Protein A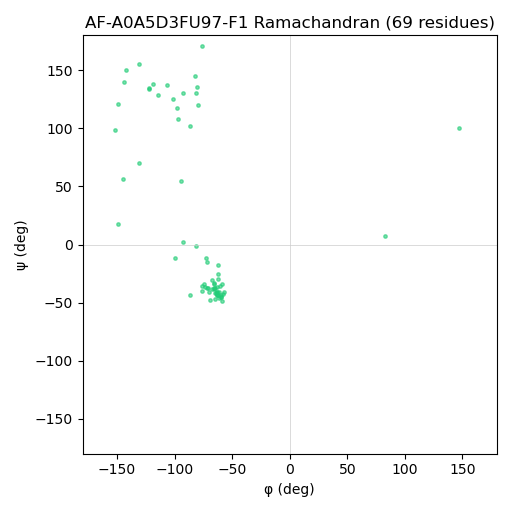F-A0A5D3FU97-F1 (afdb_monomer)

pLDDT: mean 75.17, std 11.54, range [46.22, 91.56]

Solvent-accessible surface area (backbone atoms only — not comparable to full-atom values): 4494 Å² total; per-residue (Å²): 133,61,66,70,59,52,51,54,49,50,43,69,78,37,71,72,43,52,72,46,69,47,100,87,70,47,84,42,78,46,75,78,62,100,43,68,69,63,41,47,54,53,38,34,74,75,35,54,66,59,32,53,50,50,52,50,52,59,59,55,61,71,64,77,80,81,84,83,84,82,131

Radius of gyration: 17.21 Å; Cα contacts (8 Å, |Δi|>4): 38; chains: 1; bounding box: 49×30×44 Å

Sequence (71 aa):
MNEAVALLLVQRLFPEWVITRDAHGNWRAAISSGDLDGLMTRLAAADPDAARRAVHLLTEGGRVSRTGRPG

Mean predicted aligned error: 11.12 Å

Organism: NCBI:txid2604572

Structure (mmCIF, N/CA/C/O backbone):
data_AF-A0A5D3FU97-F1
#
_entry.id   AF-A0A5D3FU97-F1
#
loop_
_atom_site.group_PDB
_atom_site.id
_atom_site.type_symbol
_atom_site.label_atom_id
_atom_site.label_alt_id
_atom_site.label_comp_id
_atom_site.label_asym_id
_atom_site.label_entity_id
_atom_site.label_seq_id
_atom_site.pdbx_PDB_ins_code
_atom_site.Cartn_x
_atom_site.Cartn_y
_atom_site.Cartn_z
_atom_site.occupancy
_atom_site.B_iso_or_equiv
_atom_site.auth_seq_id
_atom_site.auth_comp_id
_atom_site.auth_asym_id
_atom_site.auth_atom_id
_atom_site.pdbx_PDB_model_num
ATOM 1 N N . MET A 1 1 ? -3.294 -6.977 20.175 1.00 62.75 1 MET A N 1
ATOM 2 C CA . MET A 1 1 ? -3.682 -6.081 19.063 1.00 62.75 1 MET A CA 1
ATOM 3 C C . MET A 1 1 ? -4.565 -6.884 18.118 1.00 62.75 1 MET A C 1
ATOM 5 O O . MET A 1 1 ? -4.186 -8.006 17.816 1.00 62.75 1 MET A O 1
ATOM 9 N N . ASN A 1 2 ? -5.734 -6.385 17.712 1.00 86.69 2 ASN A N 1
ATOM 10 C CA . ASN A 1 2 ? -6.592 -7.100 16.760 1.00 86.69 2 ASN A CA 1
ATOM 11 C C . ASN A 1 2 ? -6.056 -6.873 15.334 1.00 86.69 2 ASN A C 1
ATOM 13 O O . ASN A 1 2 ? -5.966 -5.727 14.895 1.00 86.69 2 ASN A O 1
ATOM 17 N N . GLU A 1 3 ? -5.679 -7.947 14.639 1.00 80.88 3 GLU A N 1
ATOM 18 C CA . GLU A 1 3 ? -5.090 -7.903 13.291 1.00 80.88 3 GLU A CA 1
ATOM 19 C C . GLU A 1 3 ? -6.002 -7.184 12.287 1.00 80.88 3 GLU A C 1
ATOM 21 O O . GLU A 1 3 ? -5.537 -6.338 11.527 1.00 80.88 3 GLU A O 1
ATOM 26 N N . ALA A 1 4 ? -7.315 -7.417 12.357 1.00 81.50 4 ALA A N 1
ATOM 27 C CA . ALA A 1 4 ? -8.282 -6.754 11.486 1.00 81.50 4 ALA A CA 1
ATOM 28 C C . ALA A 1 4 ? -8.312 -5.233 11.705 1.00 81.50 4 ALA A C 1
ATOM 30 O O . ALA A 1 4 ? -8.434 -4.467 10.752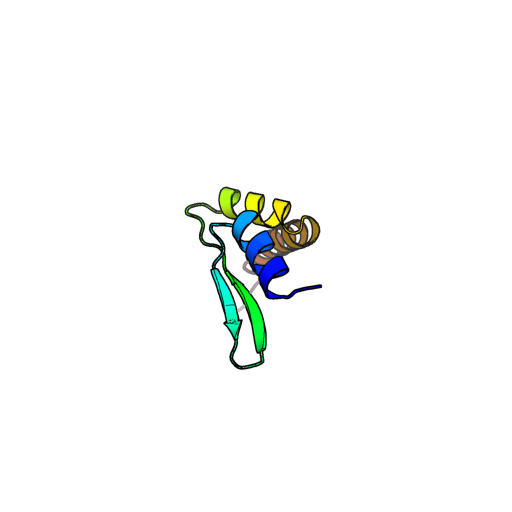 1.00 81.50 4 ALA A O 1
ATOM 31 N N . VAL A 1 5 ? -8.153 -4.787 12.956 1.00 83.12 5 VAL A N 1
ATOM 32 C CA . VAL A 1 5 ? -8.097 -3.357 13.296 1.00 83.12 5 VAL A CA 1
ATOM 33 C C . VAL A 1 5 ? -6.797 -2.736 12.793 1.00 83.12 5 VAL A C 1
ATOM 35 O O . VAL A 1 5 ? -6.827 -1.636 12.249 1.00 83.12 5 VAL A O 1
ATOM 38 N N . ALA A 1 6 ? -5.671 -3.442 12.927 1.00 82.19 6 ALA A N 1
ATOM 39 C CA . ALA A 1 6 ? -4.391 -2.982 12.397 1.00 82.19 6 ALA A CA 1
ATOM 40 C C . ALA A 1 6 ? -4.443 -2.829 10.867 1.00 82.19 6 ALA A C 1
ATOM 42 O O . ALA A 1 6 ? -4.062 -1.782 10.353 1.00 82.19 6 ALA A O 1
ATOM 43 N N . LEU A 1 7 ? -4.994 -3.812 10.148 1.00 80.94 7 LEU A N 1
ATOM 44 C CA . LEU A 1 7 ? -5.154 -3.748 8.692 1.00 80.94 7 LEU A CA 1
ATOM 45 C C . LEU A 1 7 ? -6.082 -2.611 8.260 1.00 80.94 7 LEU A C 1
ATOM 47 O O . LEU A 1 7 ? -5.738 -1.867 7.347 1.00 80.94 7 LEU A O 1
ATOM 51 N N . LEU A 1 8 ? -7.211 -2.419 8.950 1.00 83.88 8 LEU A N 1
ATOM 52 C CA . LEU A 1 8 ? -8.108 -1.284 8.711 1.00 83.88 8 LEU A CA 1
ATOM 53 C C . LEU A 1 8 ? -7.390 0.055 8.883 1.00 83.88 8 LEU A C 1
ATOM 55 O O . LEU A 1 8 ? -7.581 0.954 8.067 1.00 83.88 8 LEU A O 1
ATOM 59 N N . LEU A 1 9 ? -6.553 0.187 9.916 1.00 82.69 9 LEU A N 1
ATOM 60 C CA . LEU A 1 9 ? -5.790 1.407 10.166 1.00 82.69 9 LEU A CA 1
ATOM 61 C C . LEU A 1 9 ? -4.776 1.668 9.048 1.00 82.69 9 LEU A C 1
ATOM 63 O O . LEU A 1 9 ? -4.714 2.780 8.529 1.00 82.69 9 LEU A O 1
ATOM 67 N N . VAL A 1 10 ? -4.017 0.642 8.651 1.00 81.31 10 VAL A N 1
ATOM 68 C CA . VAL A 1 10 ? -3.009 0.756 7.588 1.00 81.31 10 VAL A CA 1
ATOM 69 C C . VAL A 1 10 ? -3.677 1.059 6.245 1.00 81.31 10 VAL A C 1
ATOM 71 O O . VAL A 1 10 ? -3.226 1.960 5.548 1.00 81.31 10 VAL A O 1
ATOM 74 N N . GLN A 1 11 ? -4.801 0.414 5.917 1.00 82.56 11 GLN A N 1
ATOM 75 C CA . GLN A 1 11 ? -5.584 0.719 4.713 1.00 82.56 11 GLN A CA 1
ATOM 76 C C . GLN A 1 11 ? -6.094 2.171 4.715 1.00 82.56 11 GLN A C 1
ATOM 78 O O . GLN A 1 11 ? -6.153 2.814 3.672 1.00 82.56 11 GLN A O 1
ATOM 83 N N . ARG A 1 12 ? -6.450 2.715 5.888 1.00 82.44 12 ARG A N 1
ATOM 84 C CA . ARG A 1 12 ? -6.891 4.112 6.044 1.00 82.44 12 ARG A CA 1
ATOM 85 C C . ARG A 1 12 ? -5.759 5.120 5.887 1.00 82.44 12 ARG A C 1
ATOM 87 O O . ARG A 1 12 ? -5.999 6.206 5.368 1.00 82.44 12 ARG A O 1
ATOM 94 N N . LEU A 1 13 ? -4.569 4.785 6.380 1.00 79.44 13 LEU A N 1
ATOM 95 C CA . LEU A 1 13 ? -3.371 5.620 6.268 1.00 79.44 13 LEU A CA 1
ATOM 96 C C . LEU A 1 13 ? -2.799 5.585 4.847 1.00 79.44 13 LEU A C 1
ATOM 98 O O . LEU A 1 13 ? -2.299 6.595 4.357 1.00 79.44 13 LEU A O 1
ATOM 102 N N . PHE A 1 14 ? -2.923 4.440 4.178 1.00 79.56 14 PHE A N 1
ATOM 103 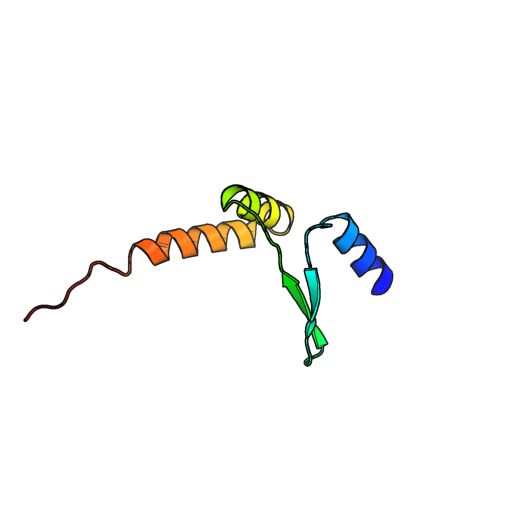C CA . PHE A 1 14 ? -2.363 4.187 2.859 1.00 79.56 14 PHE A CA 1
ATOM 104 C C . PHE A 1 14 ? -3.418 3.581 1.918 1.00 79.56 14 PHE A C 1
ATOM 106 O O 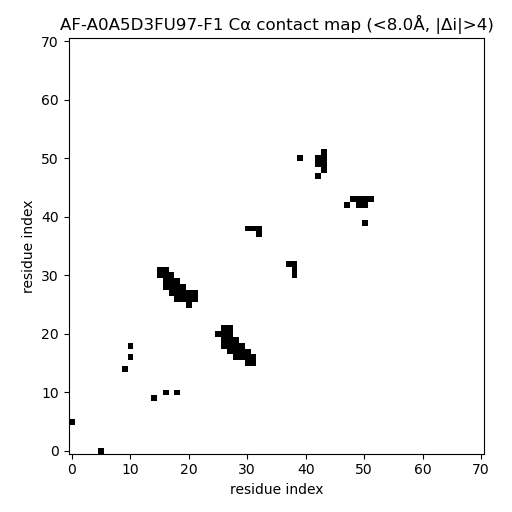. PHE A 1 14 ? -3.327 2.408 1.553 1.00 79.56 14 PHE A O 1
ATOM 113 N N . PRO A 1 15 ? -4.429 4.363 1.499 1.00 77.56 15 PRO A N 1
ATOM 114 C CA . PRO A 1 15 ? -5.532 3.858 0.676 1.00 77.56 15 PRO A CA 1
ATOM 115 C C . PRO A 1 15 ? -5.078 3.334 -0.692 1.00 77.56 15 PRO A C 1
ATOM 117 O O . PRO A 1 15 ? -5.659 2.389 -1.213 1.00 77.56 15 PRO A O 1
ATOM 120 N N . GLU A 1 16 ? -3.996 3.895 -1.231 1.00 77.44 16 GLU A N 1
ATOM 121 C CA . GLU A 1 16 ? -3.409 3.514 -2.522 1.00 77.44 16 GLU A CA 1
ATOM 122 C C . GLU A 1 16 ? -2.503 2.272 -2.438 1.00 77.44 16 GLU A C 1
ATOM 124 O O . GLU A 1 16 ? -1.899 1.869 -3.434 1.00 77.44 16 GLU A O 1
ATOM 129 N N . TRP A 1 17 ? -2.328 1.693 -1.245 1.00 84.44 17 TRP A N 1
ATOM 130 C CA . TRP A 1 17 ? -1.467 0.532 -1.053 1.00 84.44 17 TRP A CA 1
ATOM 131 C C . TRP A 1 17 ? -2.276 -0.754 -1.166 1.00 84.44 17 TRP A C 1
ATOM 133 O O . TRP A 1 17 ? -3.292 -0.963 -0.502 1.00 84.44 17 TRP A O 1
ATOM 143 N N . VAL A 1 18 ? -1.765 -1.665 -1.981 1.00 84.94 18 VAL A N 1
ATOM 144 C CA . VAL A 1 18 ? -2.252 -3.030 -2.103 1.00 84.94 18 VAL A CA 1
ATOM 145 C C . VAL A 1 18 ? -1.546 -3.869 -1.047 1.00 84.94 18 VAL A C 1
ATOM 147 O O . VAL A 1 18 ? -0.378 -4.231 -1.198 1.00 84.94 18 VAL A O 1
ATOM 150 N N . ILE A 1 19 ? -2.255 -4.157 0.042 1.00 84.25 19 ILE A N 1
ATOM 151 C CA . ILE A 1 19 ? -1.764 -4.991 1.138 1.00 84.25 19 ILE A CA 1
ATOM 152 C C . ILE A 1 19 ? -2.306 -6.400 0.930 1.00 84.25 19 ILE A C 1
ATOM 154 O O . ILE A 1 19 ? -3.513 -6.625 0.923 1.00 84.25 19 ILE A O 1
ATOM 158 N N . THR A 1 20 ? -1.413 -7.359 0.735 1.00 88.25 20 THR A 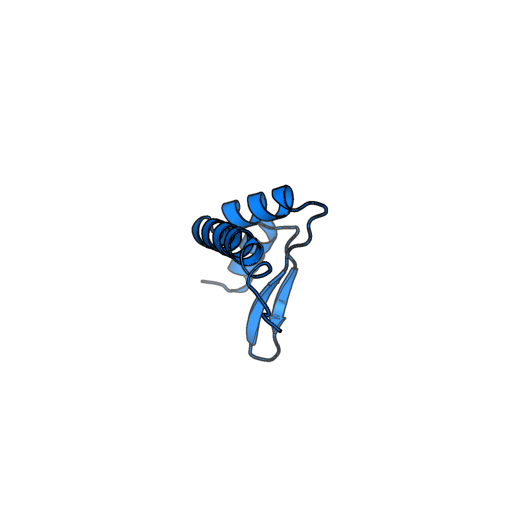N 1
ATOM 159 C CA . THR A 1 20 ? -1.764 -8.759 0.492 1.00 88.25 20 THR A CA 1
ATOM 160 C C . THR A 1 20 ? -0.955 -9.661 1.399 1.00 88.25 20 THR A C 1
ATOM 162 O O . THR A 1 20 ? 0.132 -9.307 1.857 1.00 88.25 20 THR A O 1
ATOM 165 N N . ARG A 1 21 ? -1.495 -10.846 1.665 1.00 88.75 21 ARG A N 1
ATOM 166 C CA . ARG A 1 21 ? -0.780 -11.894 2.379 1.00 88.75 21 ARG A CA 1
ATOM 167 C C . ARG A 1 21 ? -0.276 -12.910 1.366 1.00 88.75 21 ARG A C 1
ATOM 169 O O . ARG A 1 21 ? -1.056 -13.393 0.548 1.00 88.75 21 ARG A O 1
ATOM 176 N N . ASP A 1 22 ? 1.022 -13.187 1.382 1.00 88.81 22 ASP A N 1
ATOM 177 C CA . ASP A 1 22 ? 1.608 -14.175 0.482 1.00 88.81 22 ASP A CA 1
ATOM 178 C C . ASP A 1 22 ? 1.314 -15.613 0.941 1.00 88.81 22 ASP A C 1
ATOM 180 O O . ASP A 1 22 ? 0.808 -15.854 2.040 1.00 88.81 22 ASP A O 1
ATOM 184 N N . ALA A 1 23 ? 1.643 -16.587 0.089 1.00 89.81 23 ALA A N 1
ATOM 185 C CA . ALA A 1 23 ? 1.427 -18.008 0.368 1.00 89.81 23 ALA A CA 1
ATOM 186 C C . ALA A 1 23 ? 2.210 -18.528 1.590 1.00 89.81 23 ALA A C 1
ATOM 188 O O . ALA A 1 23 ? 1.873 -19.575 2.135 1.00 89.81 23 ALA A O 1
ATOM 189 N N . HIS A 1 24 ? 3.236 -17.799 2.036 1.00 91.56 24 HIS A N 1
ATOM 190 C CA . HIS A 1 24 ? 4.026 -18.117 3.225 1.00 91.56 24 HIS A CA 1
ATOM 191 C C . HIS A 1 24 ? 3.482 -17.429 4.484 1.00 91.56 24 HIS A C 1
ATOM 193 O O . HIS A 1 24 ? 4.048 -17.577 5.564 1.00 91.56 24 HIS A O 1
ATOM 199 N N . GLY A 1 25 ? 2.380 -16.687 4.362 1.00 86.94 25 GLY A N 1
ATOM 200 C CA . GLY A 1 25 ? 1.750 -15.983 5.466 1.00 86.94 25 GLY A CA 1
ATOM 201 C C . GLY A 1 25 ? 2.386 -14.633 5.792 1.00 86.94 25 GLY A C 1
ATOM 202 O O . GLY A 1 25 ? 1.970 -14.032 6.786 1.00 86.94 25 GLY A O 1
ATOM 203 N N . ASN A 1 26 ? 3.326 -14.140 4.978 1.00 86.81 26 ASN A N 1
ATOM 204 C CA . ASN A 1 26 ? 3.935 -12.825 5.161 1.00 86.81 26 ASN A CA 1
ATOM 205 C C . ASN A 1 26 ? 3.048 -11.728 4.576 1.00 86.81 26 ASN A C 1
ATOM 207 O O . ASN A 1 26 ? 2.424 -11.897 3.526 1.00 86.81 26 ASN A O 1
ATOM 211 N N . TRP A 1 27 ? 3.048 -10.569 5.227 1.00 83.62 27 TRP A N 1
ATOM 212 C CA . TRP A 1 27 ? 2.382 -9.377 4.718 1.00 83.62 27 TRP A CA 1
ATOM 213 C C . TRP A 1 27 ? 3.259 -8.664 3.691 1.00 83.62 27 TRP A C 1
ATOM 215 O O . TRP A 1 27 ? 4.438 -8.406 3.931 1.00 83.62 27 TRP A O 1
ATOM 225 N N . ARG A 1 28 ? 2.670 -8.337 2.542 1.00 82.19 28 ARG A N 1
ATOM 226 C CA . ARG A 1 28 ? 3.288 -7.566 1.465 1.00 82.19 28 ARG A CA 1
ATOM 227 C C . ARG A 1 28 ? 2.450 -6.332 1.191 1.00 82.19 28 ARG A C 1
ATOM 229 O O . ARG A 1 28 ? 1.236 -6.439 1.051 1.00 82.19 28 ARG A O 1
ATOM 236 N N . ALA A 1 29 ? 3.105 -5.186 1.075 1.00 82.56 29 ALA A N 1
ATOM 237 C CA . ALA A 1 29 ? 2.485 -3.951 0.623 1.00 82.56 29 ALA A CA 1
ATOM 238 C C . ALA A 1 29 ? 3.105 -3.541 -0.713 1.00 82.56 29 ALA A C 1
ATOM 240 O O . ALA A 1 29 ? 4.328 -3.485 -0.841 1.00 82.56 29 ALA A O 1
ATOM 241 N N . ALA A 1 30 ? 2.262 -3.268 -1.701 1.00 81.00 30 ALA A N 1
ATOM 242 C CA . ALA A 1 30 ? 2.660 -2.711 -2.983 1.00 81.00 30 ALA A CA 1
ATOM 243 C C . ALA A 1 30 ? 1.979 -1.356 -3.171 1.00 81.00 30 ALA A C 1
ATOM 245 O O . ALA A 1 30 ? 0.802 -1.197 -2.864 1.00 81.00 30 ALA A O 1
ATOM 246 N N . ILE A 1 31 ? 2.717 -0.381 -3.684 1.00 79.50 31 ILE A N 1
ATOM 247 C CA . ILE A 1 31 ? 2.226 0.967 -3.954 1.00 79.50 31 ILE A CA 1
ATOM 248 C C . ILE A 1 31 ? 2.434 1.269 -5.438 1.00 79.50 31 ILE A C 1
ATOM 250 O O . ILE A 1 31 ? 3.501 0.998 -5.985 1.00 79.50 31 ILE A O 1
ATOM 254 N N . SER A 1 32 ? 1.412 1.827 -6.086 1.00 75.69 32 SER A N 1
ATOM 255 C CA . SER A 1 32 ? 1.505 2.322 -7.461 1.00 75.69 32 SER A CA 1
ATOM 256 C C . SER A 1 32 ? 1.517 3.849 -7.459 1.00 75.69 32 SER A C 1
ATOM 258 O O . SER A 1 32 ? 0.780 4.485 -6.708 1.00 75.69 32 SER A O 1
ATOM 260 N N . SER A 1 33 ? 2.375 4.453 -8.278 1.00 77.44 33 SER A N 1
ATOM 261 C CA . SER A 1 33 ? 2.454 5.904 -8.454 1.00 77.44 33 SER A CA 1
ATOM 262 C C . SER A 1 33 ? 2.779 6.208 -9.909 1.00 77.44 33 SER A C 1
ATOM 264 O O . SER A 1 33 ? 3.603 5.524 -10.509 1.00 77.44 33 SER A O 1
ATOM 266 N N . GLY A 1 34 ? 2.151 7.245 -10.464 1.00 79.56 34 GLY A N 1
ATOM 267 C CA . GLY A 1 34 ? 2.447 7.714 -11.822 1.00 79.56 34 GLY A CA 1
ATOM 268 C C . GLY A 1 34 ? 3.801 8.419 -11.951 1.00 79.56 34 GLY A C 1
ATOM 269 O O . GLY A 1 34 ? 4.284 8.586 -13.063 1.00 79.56 34 GLY A O 1
ATOM 270 N N . ASP A 1 35 ? 4.405 8.813 -10.827 1.00 81.62 35 ASP A N 1
ATOM 271 C CA . ASP A 1 35 ? 5.699 9.493 -10.770 1.00 81.62 35 ASP A CA 1
ATOM 272 C C . ASP A 1 35 ? 6.540 9.015 -9.567 1.00 81.62 35 ASP A C 1
ATOM 274 O O . ASP A 1 35 ? 5.989 8.610 -8.529 1.00 81.62 35 ASP A O 1
ATOM 278 N N . LEU A 1 36 ? 7.868 9.054 -9.720 1.00 79.56 36 LEU A N 1
ATOM 279 C CA . LEU A 1 36 ? 8.849 8.611 -8.728 1.00 79.56 36 LEU A CA 1
ATOM 280 C C . LEU A 1 36 ? 8.875 9.503 -7.476 1.00 79.56 36 LEU A C 1
ATOM 282 O O . LEU A 1 36 ? 8.946 8.968 -6.371 1.00 79.56 36 LEU A O 1
ATOM 286 N N . ASP A 1 37 ? 8.734 10.823 -7.597 1.00 81.06 37 ASP A N 1
ATOM 287 C CA . ASP A 1 37 ? 8.686 11.730 -6.438 1.00 81.06 37 ASP A CA 1
ATOM 288 C C . ASP A 1 37 ? 7.430 11.476 -5.597 1.00 81.06 37 ASP A C 1
ATOM 290 O O . ASP A 1 37 ? 7.463 11.465 -4.358 1.00 81.06 37 ASP A O 1
ATOM 294 N N . GLY A 1 38 ? 6.316 11.176 -6.269 1.00 79.38 38 GLY A N 1
ATOM 295 C CA . GLY A 1 38 ? 5.078 10.756 -5.617 1.00 79.38 38 GLY A CA 1
ATOM 296 C C . GLY A 1 38 ? 5.213 9.404 -4.908 1.00 79.38 38 GLY A C 1
ATOM 297 O O . GLY A 1 38 ? 4.593 9.188 -3.864 1.00 79.38 38 GLY A O 1
ATOM 298 N N . LEU A 1 39 ? 6.024 8.486 -5.440 1.00 81.38 39 LEU A N 1
ATOM 299 C CA . LEU A 1 39 ? 6.330 7.214 -4.782 1.00 81.38 39 LEU A CA 1
ATOM 300 C C . LEU A 1 39 ? 7.196 7.439 -3.533 1.00 81.38 39 LEU A C 1
ATOM 302 O O . LEU A 1 39 ? 6.864 6.944 -2.455 1.00 81.38 39 LEU A O 1
ATOM 306 N N . MET A 1 40 ? 8.261 8.232 -3.657 1.00 80.88 40 MET A N 1
ATOM 307 C CA . MET A 1 40 ? 9.214 8.500 -2.578 1.00 80.88 40 MET A CA 1
ATOM 308 C C . MET A 1 40 ? 8.592 9.274 -1.416 1.00 80.88 40 MET A C 1
ATOM 310 O O . MET A 1 40 ? 8.859 8.952 -0.262 1.00 80.88 40 MET A O 1
ATOM 314 N N . THR A 1 41 ? 7.711 10.236 -1.698 1.00 81.62 41 THR A N 1
ATOM 315 C CA . THR A 1 41 ? 6.971 10.979 -0.664 1.00 81.62 41 THR A CA 1
ATOM 316 C C . THR A 1 41 ? 6.113 10.046 0.193 1.00 81.62 41 THR A C 1
ATOM 318 O O . THR A 1 41 ? 6.101 10.144 1.420 1.00 81.62 41 THR A O 1
ATOM 321 N N . ARG A 1 42 ? 5.416 9.097 -0.443 1.00 76.88 42 ARG A N 1
ATOM 322 C CA . ARG A 1 42 ? 4.571 8.120 0.259 1.00 76.88 42 ARG A CA 1
ATOM 323 C C . ARG A 1 42 ? 5.404 7.098 1.029 1.00 76.88 42 ARG A C 1
ATOM 325 O O . ARG A 1 42 ? 5.030 6.735 2.139 1.00 76.88 42 ARG A O 1
ATOM 332 N N . LEU A 1 43 ? 6.539 6.673 0.470 1.00 79.50 43 LEU A N 1
ATOM 333 C CA . LEU A 1 43 ? 7.487 5.807 1.167 1.00 79.50 43 LEU A CA 1
ATOM 334 C C . LEU A 1 43 ? 8.063 6.506 2.404 1.00 79.50 43 LEU A C 1
ATOM 336 O O . LEU A 1 43 ? 8.086 5.905 3.468 1.00 79.50 43 LEU A O 1
ATOM 340 N N . ALA A 1 44 ? 8.443 7.782 2.300 1.00 80.38 44 ALA A N 1
ATOM 341 C CA . ALA A 1 44 ? 8.970 8.560 3.420 1.00 80.38 44 ALA A CA 1
ATOM 342 C C . ALA A 1 44 ? 7.930 8.800 4.524 1.00 80.38 44 ALA A C 1
ATOM 344 O O . ALA A 1 44 ? 8.282 8.817 5.698 1.00 80.38 44 ALA A O 1
ATOM 345 N N . ALA A 1 45 ? 6.653 8.954 4.162 1.00 74.81 45 ALA A N 1
ATOM 346 C CA . ALA A 1 45 ? 5.565 9.058 5.133 1.00 74.81 45 ALA A CA 1
ATOM 347 C C . ALA A 1 45 ? 5.334 7.749 5.911 1.00 74.81 45 ALA A C 1
ATOM 349 O O . ALA A 1 45 ? 4.903 7.792 7.062 1.00 74.81 45 ALA A O 1
ATOM 350 N N . ALA A 1 46 ? 5.606 6.598 5.290 1.00 74.38 46 ALA A N 1
ATOM 351 C CA . ALA A 1 46 ? 5.443 5.286 5.909 1.00 74.38 46 ALA A CA 1
ATOM 352 C C . ALA A 1 46 ? 6.680 4.837 6.699 1.00 74.38 46 ALA A C 1
ATOM 354 O O . ALA A 1 46 ? 6.553 4.317 7.804 1.00 74.38 46 ALA A O 1
ATOM 355 N N . ASP A 1 47 ? 7.864 5.034 6.125 1.00 76.06 47 ASP A N 1
ATOM 356 C CA . ASP A 1 47 ? 9.158 4.709 6.715 1.00 76.06 47 ASP A CA 1
ATOM 357 C C . ASP A 1 47 ? 10.235 5.660 6.140 1.00 76.06 47 ASP A C 1
ATOM 359 O O . ASP A 1 47 ? 10.755 5.449 5.033 1.00 76.06 47 ASP A O 1
ATOM 363 N N . PRO A 1 48 ? 10.588 6.723 6.887 1.00 73.12 48 PRO A N 1
ATOM 364 C CA . PRO A 1 48 ? 11.604 7.690 6.477 1.00 73.12 48 PRO A CA 1
ATOM 365 C C . PRO A 1 48 ? 12.982 7.061 6.231 1.00 73.12 48 PRO A C 1
ATOM 367 O O . PRO A 1 48 ? 13.716 7.497 5.337 1.00 73.12 48 PRO A O 1
ATOM 370 N N . ASP A 1 49 ? 13.342 6.028 6.996 1.00 74.88 49 ASP A N 1
ATOM 371 C CA . ASP A 1 49 ? 14.632 5.351 6.873 1.00 74.88 49 ASP A CA 1
ATOM 372 C C . ASP A 1 49 ? 14.661 4.436 5.647 1.00 74.88 49 ASP A C 1
ATOM 374 O O . ASP A 1 49 ? 15.661 4.409 4.920 1.00 74.88 49 ASP A O 1
ATOM 378 N N . ALA A 1 50 ? 13.565 3.730 5.357 1.00 72.56 50 ALA A N 1
ATOM 379 C CA . ALA A 1 50 ? 13.437 2.959 4.122 1.00 72.56 50 ALA A CA 1
ATOM 380 C C . ALA A 1 50 ? 13.486 3.861 2.885 1.00 72.56 50 ALA A C 1
ATOM 382 O O . ALA A 1 50 ? 14.176 3.527 1.919 1.00 72.56 50 ALA A O 1
ATOM 383 N N . ALA A 1 51 ? 12.837 5.030 2.924 1.00 73.56 51 ALA A N 1
ATOM 384 C CA . ALA A 1 51 ? 12.931 6.013 1.849 1.00 73.56 51 ALA A CA 1
ATOM 385 C C . ALA A 1 51 ? 14.379 6.471 1.632 1.00 73.56 51 ALA A C 1
ATOM 387 O O . ALA A 1 51 ? 14.870 6.471 0.502 1.00 73.56 51 ALA A O 1
ATOM 388 N N . ARG A 1 52 ? 15.111 6.776 2.709 1.00 73.00 52 ARG A N 1
ATOM 389 C CA . ARG A 1 52 ? 16.522 7.172 2.621 1.00 73.00 52 ARG A CA 1
ATOM 390 C C . ARG A 1 52 ? 17.405 6.072 2.023 1.00 73.00 52 ARG A C 1
ATOM 392 O O . ARG A 1 52 ? 18.259 6.370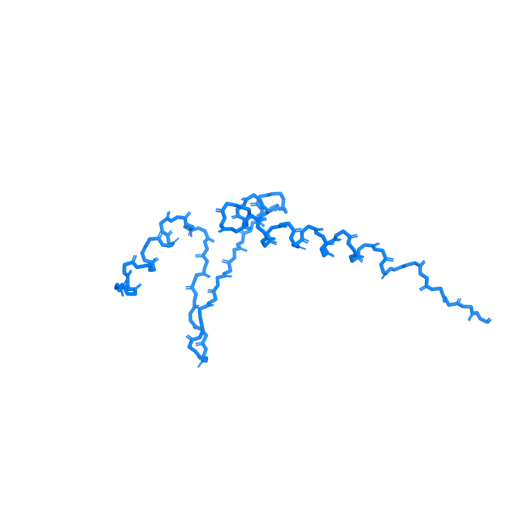 1.188 1.00 73.00 52 ARG A O 1
ATOM 399 N N . ARG A 1 53 ? 17.184 4.805 2.397 1.00 75.00 53 ARG A N 1
ATOM 400 C CA . ARG A 1 53 ? 17.891 3.650 1.807 1.00 75.00 53 ARG A CA 1
ATOM 401 C C . ARG A 1 53 ? 17.567 3.477 0.325 1.00 75.00 53 ARG A C 1
ATOM 403 O O . ARG A 1 53 ? 18.477 3.233 -0.458 1.00 75.00 53 ARG A O 1
ATOM 410 N N . ALA A 1 54 ? 16.306 3.644 -0.072 1.00 72.44 54 ALA A N 1
ATOM 411 C CA . ALA A 1 54 ? 15.899 3.556 -1.472 1.00 72.44 54 ALA A CA 1
ATOM 412 C C . ALA A 1 54 ? 16.577 4.636 -2.335 1.00 72.44 54 ALA A C 1
ATOM 414 O O . ALA A 1 54 ? 17.113 4.312 -3.393 1.00 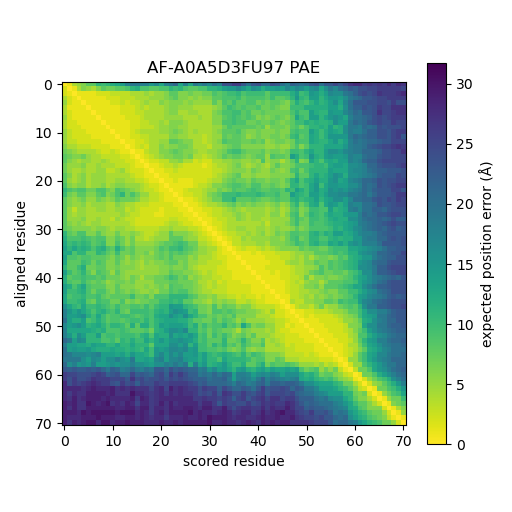72.44 54 ALA A O 1
ATOM 415 N N . VAL A 1 55 ? 16.648 5.888 -1.859 1.00 75.12 55 VAL A N 1
ATOM 416 C CA . VAL A 1 55 ? 17.392 6.964 -2.549 1.00 75.12 55 VAL A CA 1
ATOM 417 C C . VAL A 1 55 ? 18.871 6.614 -2.691 1.00 75.12 55 VAL A C 1
ATOM 419 O O . VAL A 1 55 ? 19.437 6.781 -3.771 1.00 75.12 55 VAL A O 1
ATOM 422 N N . HIS A 1 56 ? 19.498 6.112 -1.623 1.00 73.88 56 HIS A N 1
ATOM 423 C CA . HIS A 1 56 ? 20.895 5.678 -1.662 1.00 73.88 56 HIS A CA 1
ATOM 424 C C . HIS A 1 56 ? 21.123 4.583 -2.710 1.00 73.88 56 HIS A C 1
ATOM 426 O O . HIS A 1 56 ? 22.000 4.732 -3.557 1.00 73.88 56 HIS A O 1
ATOM 432 N N . LEU A 1 57 ? 20.285 3.543 -2.728 1.00 75.12 57 LEU A N 1
ATOM 433 C CA . LEU A 1 57 ? 20.388 2.442 -3.691 1.00 75.12 57 LEU A CA 1
ATOM 434 C C . LEU A 1 57 ? 20.171 2.899 -5.141 1.00 75.12 57 LEU A C 1
ATOM 436 O O . LEU A 1 57 ? 20.908 2.479 -6.033 1.00 75.12 57 LEU A O 1
ATOM 440 N N . LEU A 1 58 ? 19.205 3.788 -5.388 1.00 71.50 58 LEU A N 1
ATOM 441 C CA . LEU A 1 58 ? 18.966 4.365 -6.717 1.00 71.50 58 LEU A CA 1
ATOM 442 C C . LEU A 1 58 ? 20.145 5.236 -7.183 1.00 71.50 58 LEU A C 1
ATOM 444 O O . LEU A 1 58 ? 20.521 5.205 -8.355 1.00 71.50 58 LEU A O 1
ATOM 448 N N . THR A 1 59 ? 20.764 5.976 -6.261 1.00 68.50 59 THR A N 1
ATOM 4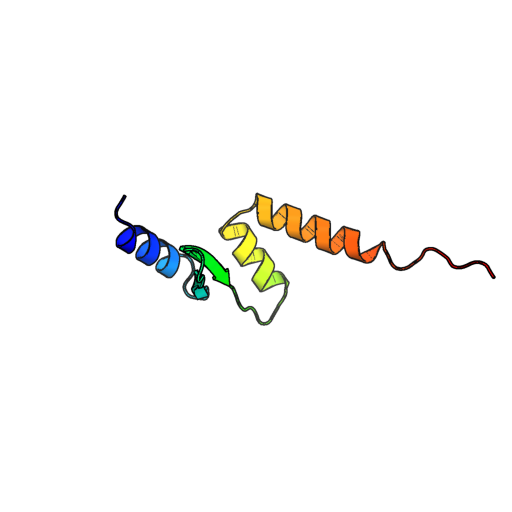49 C CA . THR A 1 59 ? 21.913 6.852 -6.546 1.00 68.50 59 THR A CA 1
ATOM 450 C C . THR A 1 59 ? 23.201 6.051 -6.777 1.00 68.50 59 THR A C 1
ATOM 452 O O . THR A 1 59 ? 24.011 6.402 -7.637 1.00 68.50 59 THR A O 1
ATOM 455 N N . GLU A 1 60 ? 23.396 4.952 -6.047 1.00 64.12 60 GLU A N 1
ATOM 456 C CA . GLU A 1 60 ? 24.556 4.060 -6.175 1.00 64.12 60 GLU A CA 1
ATOM 457 C C . GLU A 1 60 ? 24.458 3.156 -7.416 1.00 64.12 60 GLU A C 1
ATOM 459 O O . GLU A 1 60 ? 25.457 2.958 -8.115 1.00 64.12 60 GLU A O 1
ATOM 464 N N . GLY A 1 61 ? 23.251 2.702 -7.777 1.00 54.16 61 GLY A N 1
ATOM 465 C CA . GLY A 1 61 ? 22.990 1.929 -8.998 1.00 54.16 61 GLY A CA 1
ATOM 466 C C . GLY A 1 61 ? 23.307 2.683 -10.298 1.00 54.16 61 GLY A C 1
ATOM 467 O O . GLY A 1 61 ? 23.674 2.063 -11.293 1.00 54.16 61 GLY A O 1
ATOM 468 N N . GLY A 1 62 ? 23.276 4.020 -10.282 1.00 49.84 62 GLY A N 1
ATOM 469 C CA . GLY A 1 62 ? 23.685 4.862 -11.415 1.00 49.84 62 GLY A CA 1
ATOM 470 C C . GLY A 1 62 ? 25.200 4.918 -11.669 1.00 49.84 62 GLY A C 1
ATOM 471 O O . GLY A 1 62 ? 25.627 5.409 -12.714 1.00 49.84 62 GLY A O 1
ATOM 472 N N . ARG A 1 63 ? 26.036 4.418 -10.745 1.00 50.41 63 ARG A N 1
ATOM 473 C CA . ARG A 1 63 ? 27.507 4.414 -10.886 1.00 50.41 63 ARG A CA 1
ATOM 474 C C . ARG A 1 63 ? 28.092 3.074 -11.343 1.00 50.41 63 ARG A C 1
ATOM 476 O O . ARG A 1 63 ? 29.240 3.048 -11.781 1.00 50.41 63 ARG A O 1
ATOM 483 N N . VAL A 1 64 ? 27.315 1.989 -11.356 1.00 50.47 64 VAL A N 1
ATOM 484 C CA . VAL A 1 64 ? 27.755 0.660 -11.835 1.00 50.47 64 VAL A CA 1
ATOM 485 C C . VAL A 1 64 ? 27.377 0.464 -13.310 1.00 50.47 64 VAL A C 1
ATOM 487 O O . VAL A 1 64 ? 26.682 -0.468 -13.692 1.00 50.47 64 VAL A O 1
ATOM 490 N N . SER A 1 65 ? 27.794 1.386 -14.180 1.00 50.44 65 SER A N 1
ATOM 491 C CA . SER A 1 65 ? 27.736 1.186 -15.644 1.00 50.44 65 SER A CA 1
ATOM 492 C C . SER A 1 65 ? 28.852 1.902 -16.412 1.00 50.44 65 SER A C 1
ATOM 494 O O . SER A 1 65 ? 28.763 2.072 -17.625 1.00 50.44 65 SER A O 1
ATOM 496 N N . ARG A 1 66 ? 29.946 2.311 -15.752 1.00 53.31 66 ARG A N 1
ATOM 497 C CA . ARG A 1 66 ? 31.099 2.874 -16.476 1.00 53.31 66 ARG A CA 1
ATOM 498 C C . ARG A 1 66 ? 32.453 2.525 -15.866 1.00 53.31 66 ARG A C 1
ATOM 500 O O . ARG A 1 66 ? 33.251 3.406 -15.586 1.00 53.31 66 ARG A O 1
ATOM 507 N N . THR A 1 67 ? 32.730 1.238 -15.723 1.00 51.72 67 THR A N 1
ATOM 508 C CA . THR A 1 67 ? 34.087 0.664 -15.711 1.00 51.72 67 THR A CA 1
ATOM 509 C C . THR A 1 67 ? 33.909 -0.744 -16.296 1.00 51.72 67 THR A C 1
ATOM 511 O O . THR A 1 67 ? 33.045 -1.486 -15.855 1.00 51.72 67 THR A O 1
ATOM 514 N N . GLY A 1 68 ? 34.518 -1.201 -17.381 1.00 46.22 68 GLY A N 1
ATOM 515 C CA . GLY A 1 68 ? 35.732 -0.848 -18.094 1.00 46.22 68 GLY A CA 1
ATOM 516 C C . GLY A 1 68 ? 36.224 -2.188 -18.648 1.00 46.22 68 GLY A C 1
ATOM 517 O O . GLY A 1 68 ? 36.746 -2.998 -17.892 1.00 46.22 68 GLY A O 1
ATOM 518 N N . ARG A 1 69 ? 35.975 -2.472 -19.930 1.00 48.09 69 ARG A N 1
ATOM 519 C CA . ARG A 1 69 ? 36.533 -3.643 -20.621 1.00 48.09 69 ARG A CA 1
ATOM 520 C C . ARG A 1 69 ? 37.769 -3.163 -21.383 1.00 48.09 69 ARG A C 1
ATOM 522 O O . ARG A 1 69 ? 37.576 -2.430 -22.352 1.00 48.09 69 ARG A O 1
ATOM 529 N N . PRO A 1 70 ? 39.005 -3.501 -20.977 1.00 51.44 70 PRO A N 1
ATOM 530 C CA . PRO A 1 70 ? 40.130 -3.394 -21.885 1.00 51.44 70 PRO A CA 1
ATOM 531 C C . PRO A 1 70 ? 40.124 -4.629 -22.796 1.00 51.44 70 PRO A C 1
ATOM 533 O O . PRO A 1 70 ? 39.828 -5.742 -22.346 1.00 51.44 70 PRO A O 1
ATOM 536 N N . GLY A 1 71 ? 40.339 -4.385 -24.087 1.00 59.59 71 GLY A N 1
ATOM 537 C CA . GLY A 1 71 ? 40.713 -5.416 -25.055 1.00 59.59 71 GLY A CA 1
ATOM 538 C C . GLY A 1 71 ? 42.181 -5.793 -24.933 1.00 59.59 71 GLY A C 1
ATOM 539 O O . GLY A 1 71 ? 42.911 -5.091 -24.196 1.00 59.59 71 GLY A O 1
#

Secondary structure (DSSP, 8-state):
--HHHHHHHHHHH-TTEEEEE-TTS-EEEEE--SSHHHHHHHHHHH-HHHHHHHHHHHHHHTTTT------

Nearest PDB structures (foldseek):
  7y24-assembly1_E  TM=4.179E-01  e=4.108E-01  Homo sapiens
  6ous-assembly2_J  TM=2.368E-01  e=4.455E+00  Human respiratory syncytial virus A2
  6ous-asse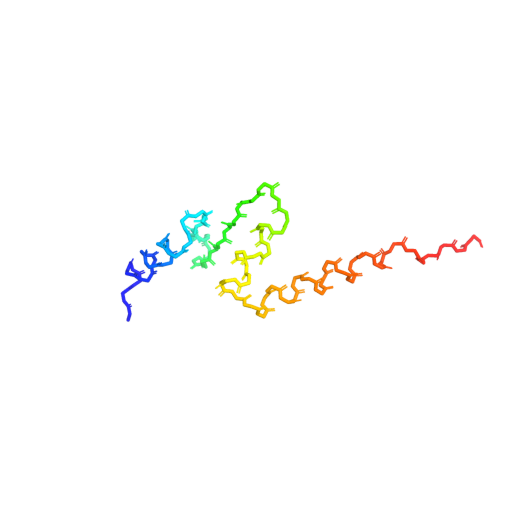mbly1_F  TM=2.317E-01  e=4.769E+00  Human respiratory syncytial virus A2
  6eai-assembly1_B  TM=2.580E-01  e=6.704E+00  human respiratory syncytial virus

Foldseek 3Di:
DDPVVVVVVVCVLCVQWDWDQDPVRDIDIDHDDPDPVVVLVSVCVVPVVVSVVVVVCVVVVVPPPDDDDDD